Protein AF-A0A653D3U3-F1 (afdb_monomer_lite)

Structure (mmCIF, N/CA/C/O backbone):
data_AF-A0A653D3U3-F1
#
_entry.id   AF-A0A653D3U3-F1
#
loop_
_atom_site.group_PDB
_atom_site.id
_atom_site.type_symbol
_atom_site.label_atom_id
_atom_site.label_alt_id
_atom_site.label_comp_id
_atom_site.label_asym_id
_atom_site.label_entity_id
_atom_site.label_seq_id
_atom_site.pdbx_PDB_ins_code
_atom_site.Cartn_x
_atom_site.Cartn_y
_atom_site.Cartn_z
_atom_site.occupancy
_atom_site.B_iso_or_equiv
_atom_site.auth_seq_id
_atom_site.auth_comp_id
_atom_site.auth_asym_id
_atom_site.auth_atom_id
_atom_site.pdbx_PDB_model_num
ATOM 1 N N . MET A 1 1 ? 5.440 -14.322 -12.424 1.00 59.38 1 MET A N 1
ATOM 2 C CA . MET A 1 1 ? 5.531 -14.043 -10.968 1.00 59.38 1 MET A CA 1
ATOM 3 C C . MET A 1 1 ? 4.769 -12.786 -10.542 1.00 59.38 1 MET A C 1
ATOM 5 O O . MET A 1 1 ? 4.669 -12.543 -9.349 1.00 59.38 1 MET A O 1
ATOM 9 N N . THR A 1 2 ? 4.202 -12.005 -11.466 1.00 64.25 2 THR A N 1
ATOM 10 C CA . THR A 1 2 ? 3.672 -10.668 -11.161 1.00 64.25 2 THR A CA 1
ATOM 11 C C . THR A 1 2 ? 2.378 -10.657 -10.347 1.00 64.25 2 THR A C 1
ATOM 13 O O . THR A 1 2 ? 2.128 -9.654 -9.708 1.00 64.25 2 THR A O 1
ATOM 16 N N . LEU A 1 3 ? 1.607 -11.752 -10.289 1.00 85.62 3 LEU A N 1
ATOM 17 C CA . LEU A 1 3 ? 0.409 -11.878 -9.435 1.00 85.62 3 LEU A CA 1
ATOM 18 C C . LEU A 1 3 ? 0.731 -12.109 -7.950 1.00 85.62 3 LEU A C 1
ATOM 20 O O . LEU A 1 3 ? -0.134 -11.968 -7.094 1.00 85.62 3 LEU A O 1
ATOM 24 N N . ALA A 1 4 ? 1.976 -12.471 -7.628 1.00 88.88 4 ALA A N 1
ATOM 25 C CA . ALA A 1 4 ? 2.369 -12.779 -6.259 1.00 88.88 4 ALA A CA 1
ATOM 26 C C . ALA A 1 4 ? 2.072 -11.649 -5.248 1.00 88.88 4 ALA A C 1
ATOM 28 O O . ALA A 1 4 ? 1.593 -11.983 -4.171 1.00 88.88 4 ALA A O 1
ATOM 29 N N . PRO A 1 5 ? 2.281 -10.347 -5.546 1.00 91.62 5 PRO A N 1
ATOM 30 C CA . PR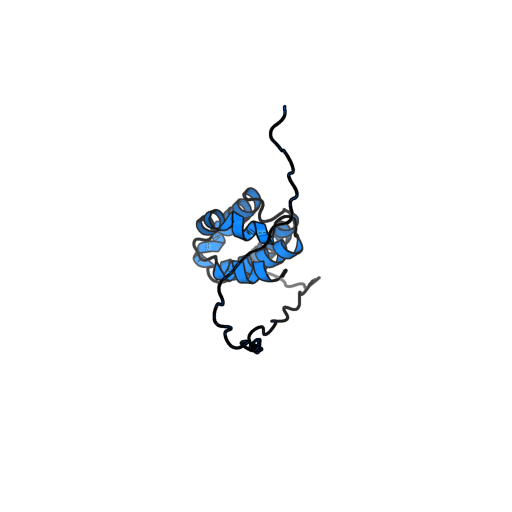O A 1 5 ? 1.962 -9.253 -4.627 1.00 91.62 5 PRO A CA 1
ATOM 31 C C . PRO A 1 5 ? 0.480 -9.138 -4.265 1.00 91.62 5 PRO A C 1
ATOM 33 O O . PRO A 1 5 ? 0.194 -8.738 -3.142 1.00 91.62 5 PRO A O 1
ATOM 36 N N . LEU A 1 6 ? -0.433 -9.491 -5.181 1.00 92.81 6 LEU A N 1
ATOM 37 C CA . LEU A 1 6 ? -1.883 -9.483 -4.942 1.00 92.81 6 LEU A CA 1
ATOM 38 C C . LEU A 1 6 ? -2.221 -10.459 -3.809 1.00 92.81 6 LEU A C 1
ATOM 40 O O . LEU A 1 6 ? -2.641 -10.056 -2.729 1.00 92.81 6 LEU A O 1
ATOM 44 N N . VAL A 1 7 ? -1.908 -11.739 -4.029 1.00 93.06 7 VAL A N 1
ATOM 45 C CA . VAL A 1 7 ? -2.147 -12.822 -3.061 1.00 93.06 7 VAL A CA 1
ATOM 46 C C . VAL A 1 7 ? -1.345 -12.598 -1.776 1.00 93.06 7 VAL A C 1
ATOM 48 O O . VAL A 1 7 ? -1.803 -12.886 -0.674 1.00 93.06 7 VAL A O 1
ATOM 51 N N . LEU A 1 8 ? -0.129 -12.056 -1.891 1.00 93.69 8 LEU A N 1
ATOM 52 C CA . LEU A 1 8 ? 0.698 -11.732 -0.735 1.00 93.69 8 LEU A CA 1
ATOM 53 C C . LEU A 1 8 ? 0.035 -10.672 0.157 1.00 93.69 8 LEU A C 1
ATOM 55 O O . LEU A 1 8 ? 0.151 -10.776 1.375 1.00 93.69 8 LEU A O 1
ATOM 59 N N . ALA A 1 9 ? -0.654 -9.681 -0.417 1.00 94.56 9 ALA A N 1
ATOM 60 C CA . ALA A 1 9 ? -1.387 -8.681 0.357 1.00 94.56 9 ALA A CA 1
ATOM 61 C C . ALA A 1 9 ? -2.521 -9.324 1.167 1.00 94.56 9 ALA A C 1
ATOM 63 O O . ALA A 1 9 ? -2.599 -9.091 2.372 1.00 94.56 9 ALA A O 1
ATOM 64 N N . GLU A 1 10 ? -3.331 -10.177 0.536 1.00 92.75 10 GLU A N 1
ATOM 65 C CA . GLU A 1 10 ? -4.434 -10.890 1.198 1.00 92.75 10 GLU A CA 1
ATOM 66 C C . GLU A 1 10 ? -3.951 -11.779 2.355 1.00 92.75 10 GLU A C 1
ATOM 68 O O . GLU A 1 10 ? -4.607 -11.878 3.388 1.00 92.75 10 GLU A O 1
ATOM 73 N N . LEU A 1 11 ? -2.788 -12.422 2.202 1.00 94.19 11 LEU A N 1
ATOM 74 C CA . LEU A 1 11 ? -2.242 -13.326 3.218 1.00 94.19 11 LEU A CA 1
ATOM 75 C C . LEU A 1 11 ? -1.501 -12.606 4.351 1.00 94.19 11 LEU A C 1
ATOM 77 O O . LEU A 1 11 ? -1.448 -13.115 5.473 1.00 94.19 11 LEU A O 1
ATOM 81 N N . LEU A 1 12 ? -0.855 -11.471 4.067 1.00 95.38 12 LEU A N 1
ATOM 82 C CA . LEU A 1 12 ? -0.035 -10.761 5.053 1.00 95.38 12 LEU A CA 1
ATOM 83 C C . LEU A 1 12 ? -0.815 -9.741 5.877 1.00 95.38 12 LEU A C 1
ATOM 85 O O . LEU A 1 12 ? -0.370 -9.425 6.988 1.00 95.38 12 LEU A O 1
ATOM 89 N N . PHE A 1 13 ? -1.892 -9.179 5.325 1.00 97.38 13 PHE A N 1
ATOM 90 C CA . PHE A 1 13 ? -2.542 -8.007 5.893 1.00 97.38 13 PHE A CA 1
ATOM 91 C C . PHE A 1 13 ? -3.931 -8.278 6.461 1.00 97.38 13 PHE A C 1
ATOM 93 O O . PHE A 1 13 ? -4.716 -9.047 5.925 1.00 97.38 13 PHE A O 1
ATOM 100 N N . ASP A 1 14 ? -4.234 -7.572 7.548 1.00 95.56 14 ASP A N 1
ATOM 101 C CA . ASP A 1 14 ? -5.556 -7.498 8.166 1.00 95.56 14 ASP A CA 1
ATOM 102 C C . ASP A 1 14 ? -5.847 -6.043 8.601 1.00 95.56 14 ASP A C 1
ATOM 104 O O . ASP A 1 14 ? -5.193 -5.087 8.169 1.00 95.56 14 ASP A O 1
ATOM 108 N N . GLN A 1 15 ? -6.797 -5.836 9.515 1.00 95.00 15 GLN A N 1
ATOM 109 C CA . GLN A 1 15 ? -7.072 -4.530 10.133 1.00 95.00 15 GLN A CA 1
ATOM 110 C C . GLN A 1 15 ? -5.850 -3.808 10.761 1.00 95.00 15 GLN A C 1
ATOM 112 O O . GLN A 1 15 ? -5.929 -2.610 11.047 1.00 95.00 15 GLN A O 1
ATOM 117 N N . ASN A 1 16 ? -4.734 -4.504 11.008 1.00 95.44 16 ASN A N 1
ATOM 118 C CA . ASN A 1 16 ? -3.486 -3.991 11.584 1.00 95.44 16 ASN A CA 1
ATOM 119 C C . ASN A 1 16 ? -2.383 -3.757 10.538 1.00 95.44 16 ASN A C 1
ATOM 121 O O . ASN A 1 16 ? -1.197 -3.670 10.879 1.00 95.44 16 ASN A O 1
ATOM 125 N N . ILE A 1 17 ? -2.766 -3.588 9.275 1.00 95.94 17 ILE A N 1
ATOM 126 C CA . ILE A 1 17 ? -1.884 -3.348 8.129 1.00 95.94 17 ILE A CA 1
ATOM 127 C C . ILE A 1 17 ? -0.762 -2.320 8.360 1.00 95.94 17 ILE A C 1
ATOM 129 O O . ILE A 1 17 ? 0.359 -2.529 7.907 1.00 95.94 17 ILE A O 1
ATOM 133 N N . LEU A 1 18 ? -0.988 -1.256 9.140 1.00 94.50 18 LEU A N 1
ATOM 134 C CA . LEU A 1 18 ? 0.042 -0.249 9.450 1.00 94.50 18 LEU A CA 1
ATOM 135 C C . LEU A 1 18 ? 1.250 -0.807 10.222 1.00 94.50 18 LEU A C 1
ATOM 137 O O . LEU A 1 18 ? 2.356 -0.279 10.100 1.00 94.50 18 LEU A O 1
ATOM 141 N N . ALA A 1 19 ? 1.060 -1.849 11.033 1.00 96.12 19 ALA A N 1
ATOM 142 C CA . ALA A 1 19 ? 2.155 -2.542 11.708 1.00 96.12 19 ALA A CA 1
ATOM 143 C C . ALA A 1 19 ? 2.764 -3.620 10.800 1.00 96.12 19 ALA A C 1
ATOM 145 O O . ALA A 1 19 ? 3.987 -3.766 10.730 1.00 96.12 19 ALA A O 1
ATOM 146 N N . GLN A 1 20 ? 1.918 -4.346 10.068 1.00 97.31 20 GLN A N 1
ATOM 147 C CA . GLN A 1 20 ? 2.337 -5.428 9.175 1.00 97.31 20 GLN A CA 1
ATOM 148 C C . GLN A 1 20 ? 3.177 -4.924 7.999 1.00 97.31 20 GLN A C 1
ATOM 150 O O . GLN A 1 20 ? 4.189 -5.544 7.686 1.00 97.31 20 GLN A O 1
ATOM 155 N N . VAL A 1 21 ? 2.840 -3.778 7.397 1.00 96.88 21 VAL A N 1
ATOM 156 C CA . VAL A 1 21 ? 3.625 -3.193 6.295 1.00 96.88 21 VAL A CA 1
ATOM 157 C C . VAL A 1 21 ? 5.057 -2.897 6.735 1.00 96.88 21 VAL A C 1
ATOM 159 O O . VAL A 1 21 ? 6.006 -3.206 6.020 1.00 96.88 21 VAL A O 1
ATOM 162 N N . LYS A 1 22 ? 5.238 -2.409 7.968 1.00 96.25 22 LYS A N 1
ATOM 163 C CA . LYS A 1 22 ? 6.566 -2.150 8.533 1.00 96.25 22 LYS A CA 1
ATOM 164 C C . LYS A 1 22 ? 7.322 -3.447 8.803 1.00 96.25 22 LYS A C 1
ATOM 166 O O . LYS A 1 22 ? 8.508 -3.537 8.500 1.00 96.25 22 LYS A O 1
ATOM 171 N N . LYS A 1 23 ? 6.627 -4.458 9.332 1.00 97.38 23 LYS A N 1
ATOM 172 C CA . LYS A 1 23 ? 7.190 -5.783 9.623 1.00 97.38 23 LYS A CA 1
ATOM 173 C C . LYS A 1 23 ? 7.644 -6.514 8.355 1.00 97.38 23 LYS A C 1
ATOM 175 O O . LYS A 1 23 ? 8.703 -7.133 8.358 1.00 97.38 23 LYS A O 1
ATOM 180 N N . TYR A 1 24 ? 6.855 -6.444 7.285 1.00 97.06 24 TYR A N 1
ATOM 181 C CA . TYR A 1 24 ? 7.073 -7.206 6.054 1.00 97.06 24 TYR A CA 1
ATOM 182 C C . TYR A 1 24 ? 7.651 -6.375 4.903 1.00 97.06 24 TYR A C 1
ATOM 184 O O . TYR A 1 24 ? 7.788 -6.901 3.799 1.00 97.06 24 TYR A O 1
ATOM 192 N N . ARG A 1 25 ? 8.058 -5.118 5.144 1.00 96.44 25 ARG A N 1
ATOM 193 C CA . ARG A 1 25 ? 8.576 -4.193 4.118 1.00 96.44 25 ARG A CA 1
ATOM 194 C C . ARG A 1 25 ? 9.573 -4.855 3.170 1.00 96.44 25 ARG A C 1
ATOM 196 O O . ARG A 1 25 ? 9.4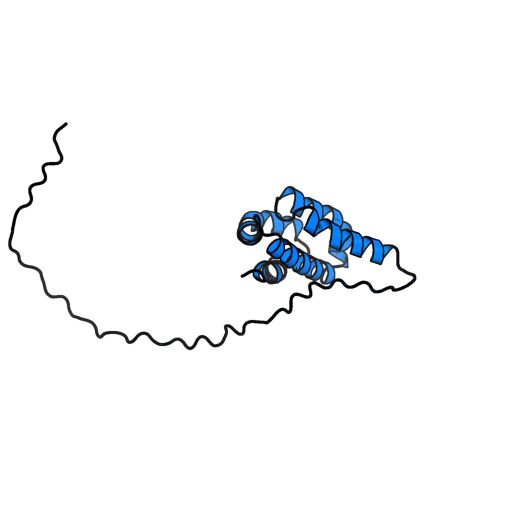15 -4.780 1.957 1.00 96.44 25 ARG A O 1
ATOM 203 N N . LEU A 1 26 ? 10.595 -5.515 3.718 1.00 96.38 26 LEU A N 1
ATOM 204 C CA . LEU A 1 26 ? 11.664 -6.103 2.908 1.00 96.38 26 LEU A CA 1
ATOM 205 C C . LEU A 1 26 ? 11.165 -7.253 2.020 1.00 96.38 26 LEU A C 1
ATOM 207 O O . LEU A 1 26 ? 11.652 -7.410 0.905 1.00 96.38 26 LEU A O 1
ATOM 211 N N . LEU A 1 27 ? 10.195 -8.039 2.496 1.00 96.44 27 LEU A N 1
ATOM 212 C CA . LEU A 1 27 ? 9.575 -9.100 1.704 1.00 96.44 27 LEU A CA 1
ATOM 213 C C . LEU A 1 27 ? 8.780 -8.505 0.542 1.00 96.44 27 LEU A C 1
ATOM 215 O O . LEU A 1 27 ? 8.933 -8.959 -0.585 1.00 96.44 27 LEU A O 1
ATOM 219 N N . ILE A 1 28 ? 7.984 -7.470 0.807 1.00 96.38 28 ILE A N 1
ATOM 220 C CA . ILE A 1 28 ? 7.150 -6.813 -0.204 1.00 96.38 28 ILE A CA 1
ATOM 221 C C . ILE A 1 28 ? 8.028 -6.178 -1.290 1.00 96.38 28 ILE A C 1
ATOM 223 O O . ILE A 1 28 ? 7.799 -6.401 -2.478 1.00 96.38 28 ILE A O 1
ATOM 227 N N . LEU A 1 29 ? 9.097 -5.479 -0.893 1.00 96.12 29 LEU A N 1
ATOM 228 C CA . LEU A 1 29 ? 10.035 -4.852 -1.828 1.00 96.12 29 LEU A CA 1
ATOM 229 C C . LEU A 1 29 ? 10.705 -5.850 -2.776 1.00 96.12 29 LEU A C 1
ATOM 231 O O . LEU A 1 29 ? 11.015 -5.481 -3.903 1.00 96.12 29 LEU A O 1
ATOM 235 N N . ARG A 1 30 ? 10.892 -7.119 -2.386 1.00 95.44 30 ARG A N 1
ATOM 236 C CA . ARG A 1 30 ? 11.426 -8.138 -3.312 1.00 95.44 30 ARG A CA 1
ATOM 237 C C . ARG A 1 30 ? 10.530 -8.377 -4.523 1.00 95.44 30 ARG A C 1
ATOM 239 O O . ARG A 1 30 ? 11.023 -8.885 -5.524 1.00 95.44 30 ARG A O 1
ATOM 246 N N . PHE A 1 31 ? 9.250 -8.035 -4.427 1.00 94.38 31 PHE A N 1
ATOM 247 C CA . PHE A 1 31 ? 8.319 -8.144 -5.539 1.00 94.38 31 PHE A CA 1
ATOM 248 C C . PHE A 1 31 ? 8.046 -6.807 -6.222 1.00 94.38 31 PHE A C 1
ATOM 250 O O . PHE A 1 31 ? 7.811 -6.797 -7.423 1.00 94.38 31 PHE A O 1
ATOM 257 N N . THR A 1 32 ? 8.043 -5.694 -5.483 1.00 95.44 32 THR A N 1
ATOM 258 C CA . THR A 1 32 ? 7.575 -4.402 -6.013 1.00 95.44 32 THR A CA 1
ATOM 259 C C . THR A 1 32 ? 8.680 -3.433 -6.415 1.00 95.44 32 THR A C 1
ATOM 261 O O . THR A 1 32 ? 8.401 -2.447 -7.107 1.00 95.44 32 THR A O 1
ATOM 264 N N . LEU A 1 33 ? 9.926 -3.669 -5.993 1.00 94.25 33 LEU A N 1
ATOM 265 C CA . LEU A 1 33 ? 11.034 -2.764 -6.282 1.00 94.25 33 LEU A CA 1
ATOM 266 C C . LEU A 1 33 ? 11.262 -2.676 -7.796 1.00 94.25 33 LEU A C 1
ATOM 268 O O . LEU A 1 33 ? 11.558 -3.673 -8.447 1.00 94.25 33 LEU A O 1
ATOM 272 N N . ASN A 1 34 ? 11.146 -1.462 -8.337 1.00 90.31 34 ASN A N 1
ATOM 273 C CA . ASN A 1 34 ? 11.265 -1.154 -9.767 1.00 90.31 34 ASN A CA 1
ATOM 274 C C . ASN A 1 34 ? 10.264 -1.880 -10.692 1.00 90.31 34 ASN A C 1
ATOM 276 O O . ASN A 1 34 ? 10.429 -1.834 -11.909 1.00 90.31 34 ASN A O 1
ATOM 280 N N . ASP A 1 35 ? 9.201 -2.488 -10.154 1.00 94.00 35 ASP A N 1
ATOM 281 C CA . ASP A 1 35 ? 8.168 -3.171 -10.940 1.00 94.00 35 ASP A CA 1
ATOM 282 C C . ASP A 1 35 ? 6.799 -2.503 -10.742 1.00 94.00 35 ASP A C 1
ATOM 284 O O . ASP A 1 35 ? 6.052 -2.779 -9.801 1.00 94.00 35 ASP A O 1
ATOM 288 N N . LYS A 1 36 ? 6.448 -1.616 -11.681 1.00 91.94 36 LYS A N 1
ATOM 289 C CA . LYS A 1 36 ? 5.159 -0.905 -11.682 1.00 91.94 36 LYS A CA 1
ATOM 290 C C . LYS A 1 36 ? 3.969 -1.858 -11.809 1.00 91.94 36 LYS A C 1
ATOM 292 O O . LYS A 1 36 ? 2.897 -1.557 -11.296 1.00 91.94 36 LYS A O 1
ATOM 297 N N . LYS A 1 37 ? 4.131 -2.993 -12.494 1.00 92.06 37 LYS A N 1
ATOM 298 C CA . LYS A 1 37 ? 3.052 -3.965 -12.681 1.00 92.06 37 LYS A CA 1
ATOM 299 C C . LYS A 1 37 ? 2.791 -4.703 -11.366 1.00 92.06 37 LYS A C 1
ATOM 301 O O . LYS A 1 37 ? 1.648 -4.775 -10.929 1.00 92.06 37 LYS A O 1
ATOM 306 N N . ALA A 1 38 ? 3.846 -5.143 -10.683 1.00 93.88 38 ALA A N 1
ATOM 307 C CA . ALA A 1 38 ? 3.762 -5.719 -9.341 1.00 93.88 38 ALA A CA 1
ATOM 308 C C . ALA A 1 38 ? 3.154 -4.751 -8.311 1.00 93.88 38 ALA A C 1
ATOM 310 O O . ALA A 1 38 ? 2.348 -5.168 -7.482 1.00 93.88 38 ALA A O 1
ATOM 311 N N . GLN A 1 39 ? 3.495 -3.459 -8.382 1.00 94.75 39 GLN A N 1
ATOM 312 C CA . GLN A 1 39 ? 2.894 -2.430 -7.524 1.00 94.75 39 GLN A CA 1
ATOM 313 C C . GLN A 1 39 ? 1.382 -2.283 -7.751 1.00 94.75 39 GLN A C 1
ATOM 315 O O . GLN A 1 39 ? 0.641 -2.147 -6.779 1.00 94.75 39 GLN A O 1
ATOM 320 N N . ARG A 1 40 ? 0.903 -2.372 -9.001 1.00 92.06 40 ARG A N 1
ATOM 321 C CA . ARG A 1 40 ? -0.541 -2.366 -9.302 1.00 92.06 40 ARG A CA 1
ATOM 322 C C . ARG A 1 40 ? -1.259 -3.593 -8.748 1.00 92.06 40 ARG A C 1
ATOM 324 O O . ARG A 1 40 ? -2.306 -3.442 -8.130 1.00 92.06 40 ARG A O 1
ATOM 331 N N . TYR A 1 41 ? -0.674 -4.784 -8.876 1.00 94.12 41 TYR A N 1
ATOM 332 C CA . TYR A 1 41 ? -1.243 -5.987 -8.257 1.00 94.12 41 TYR A CA 1
ATOM 333 C C . TYR A 1 41 ? -1.289 -5.892 -6.733 1.00 94.12 41 TYR A C 1
ATOM 335 O O . TYR A 1 41 ? -2.282 -6.279 -6.126 1.00 94.12 41 TYR A O 1
ATOM 343 N N . LEU A 1 42 ? -0.244 -5.343 -6.104 1.00 95.19 42 LEU A N 1
ATOM 344 C CA . LEU A 1 42 ? -0.267 -5.094 -4.666 1.00 95.19 42 LEU A CA 1
ATOM 345 C C . LEU A 1 42 ? -1.402 -4.133 -4.293 1.00 95.19 42 LEU A C 1
ATOM 347 O O . LEU A 1 42 ? -2.084 -4.366 -3.303 1.00 95.19 42 LEU A O 1
ATOM 351 N N . MET A 1 43 ? -1.622 -3.081 -5.087 1.00 94.12 43 MET A N 1
ATOM 352 C CA . MET A 1 43 ? -2.702 -2.120 -4.858 1.00 94.12 43 MET A CA 1
ATOM 353 C C . MET A 1 43 ? -4.089 -2.773 -4.932 1.00 94.12 43 MET A C 1
ATOM 355 O O . MET A 1 43 ? -4.908 -2.520 -4.052 1.00 94.12 43 MET A O 1
ATOM 359 N N . GLY A 1 44 ? -4.328 -3.667 -5.898 1.00 92.44 44 GLY A N 1
ATOM 360 C CA . GLY A 1 44 ? -5.568 -4.454 -5.950 1.00 92.44 44 GLY A CA 1
ATOM 361 C C . GLY A 1 44 ? -5.772 -5.307 -4.691 1.00 92.44 44 GLY A C 1
ATOM 362 O O . GLY A 1 44 ? -6.854 -5.320 -4.110 1.00 92.44 44 GLY A O 1
ATOM 363 N N . GLY A 1 45 ? -4.700 -5.927 -4.188 1.00 93.88 45 GLY A N 1
ATOM 364 C CA . GLY A 1 45 ? -4.751 -6.722 -2.956 1.00 93.88 45 GLY A CA 1
ATOM 365 C C . GLY A 1 45 ? -5.032 -5.860 -1.723 1.00 93.88 45 GLY A C 1
ATOM 366 O O . GLY A 1 45 ? -5.769 -6.254 -0.822 1.00 93.88 45 GLY A O 1
ATOM 367 N N . LEU A 1 46 ? -4.489 -4.640 -1.688 1.00 95.00 46 LEU A N 1
ATOM 368 C CA . LEU A 1 46 ? -4.791 -3.668 -0.638 1.00 95.00 46 LEU A CA 1
ATOM 369 C C . LEU A 1 46 ? -6.254 -3.232 -0.663 1.00 95.00 46 LEU A C 1
ATOM 371 O O . LEU A 1 46 ? -6.863 -3.132 0.400 1.00 95.00 46 LEU A O 1
ATOM 375 N N . GLU A 1 47 ? -6.816 -2.990 -1.845 1.00 93.00 47 GLU A N 1
ATOM 376 C CA . GLU A 1 47 ? -8.228 -2.645 -2.003 1.00 93.00 47 GLU A CA 1
ATOM 377 C C . GLU A 1 47 ? -9.133 -3.756 -1.455 1.00 93.00 47 GLU A C 1
ATOM 379 O O . GLU A 1 47 ? -10.031 -3.471 -0.663 1.00 93.00 47 GLU A O 1
ATOM 384 N N . GLN A 1 48 ? -8.832 -5.021 -1.763 1.00 92.50 48 GLN A N 1
ATOM 385 C CA . GLN A 1 48 ? -9.556 -6.177 -1.221 1.00 92.50 48 GLN A CA 1
ATOM 386 C C . GLN A 1 48 ? -9.474 -6.243 0.313 1.00 92.50 48 GLN A C 1
ATOM 388 O O . GLN A 1 48 ? -10.495 -6.389 0.986 1.00 92.50 48 GLN A O 1
ATOM 393 N N . VAL A 1 49 ? -8.282 -6.067 0.893 1.00 94.94 49 VAL A N 1
ATOM 394 C CA . VAL A 1 49 ? -8.096 -6.055 2.358 1.00 94.94 49 VAL A CA 1
ATOM 395 C C . VAL A 1 49 ? -8.857 -4.893 3.012 1.00 94.94 49 VAL A C 1
ATOM 397 O O . VAL A 1 49 ? -9.470 -5.067 4.070 1.00 94.94 49 VAL A O 1
ATOM 400 N N . ILE A 1 50 ? -8.860 -3.711 2.389 1.00 93.69 50 ILE A N 1
ATOM 401 C CA . ILE A 1 50 ? -9.612 -2.542 2.866 1.00 93.69 50 ILE A CA 1
ATOM 402 C C . ILE A 1 50 ? -11.116 -2.807 2.800 1.00 93.69 50 ILE A C 1
ATOM 404 O O . ILE A 1 50 ? -11.810 -2.528 3.776 1.00 93.69 50 ILE A O 1
ATOM 408 N N . ALA A 1 51 ? -11.614 -3.380 1.703 1.00 91.44 51 ALA A N 1
ATOM 409 C CA . ALA A 1 51 ? -13.023 -3.716 1.535 1.00 91.44 51 ALA A CA 1
ATOM 410 C C . ALA A 1 51 ? -13.496 -4.738 2.583 1.00 91.44 51 ALA A C 1
ATOM 412 O O . ALA A 1 51 ? -14.551 -4.550 3.190 1.00 91.44 51 ALA A O 1
ATOM 413 N N . MET A 1 52 ? -12.687 -5.764 2.877 1.00 92.69 52 MET A N 1
ATOM 414 C CA . MET A 1 52 ? -12.987 -6.760 3.917 1.00 92.69 52 MET A CA 1
ATOM 415 C C . MET A 1 52 ? -13.020 -6.172 5.337 1.00 92.69 52 MET A C 1
ATOM 417 O O . MET A 1 52 ? -13.732 -6.674 6.207 1.00 92.69 52 MET A O 1
ATOM 421 N N . HIS A 1 53 ? -12.262 -5.104 5.591 1.00 94.12 53 HIS A N 1
ATOM 422 C CA . HIS A 1 53 ? -12.169 -4.453 6.900 1.00 94.12 53 HIS A CA 1
ATOM 423 C C . HIS A 1 53 ? -12.605 -2.982 6.859 1.00 94.12 53 HIS A C 1
ATOM 425 O O . HIS A 1 53 ? -12.032 -2.138 7.563 1.00 94.12 53 HIS A O 1
ATOM 431 N N . ARG A 1 54 ? -13.641 -2.683 6.061 1.00 91.94 54 ARG A N 1
ATOM 432 C CA . ARG A 1 54 ? -14.097 -1.321 5.741 1.00 91.94 54 ARG A CA 1
ATOM 433 C C . ARG A 1 54 ? -14.273 -0.449 6.984 1.00 91.94 54 ARG A C 1
ATOM 435 O O . ARG A 1 54 ? -13.683 0.628 7.063 1.00 91.94 54 ARG A O 1
ATOM 442 N N . ASP A 1 55 ? -14.979 -0.953 7.995 1.00 92.62 55 ASP A N 1
ATOM 443 C CA . ASP A 1 55 ? -15.308 -0.216 9.227 1.00 92.62 55 ASP A CA 1
ATOM 444 C C . ASP A 1 55 ? -14.075 0.278 9.997 1.00 92.62 55 ASP A C 1
ATOM 446 O O . ASP A 1 55 ? -14.119 1.290 10.697 1.00 92.62 55 ASP A O 1
ATOM 450 N N . LYS A 1 56 ? -12.954 -0.445 9.890 1.00 93.44 56 LYS A N 1
ATOM 451 C CA . LYS A 1 56 ? -11.727 -0.172 10.653 1.00 93.44 56 LYS A CA 1
ATOM 452 C C . LYS A 1 56 ? -10.651 0.525 9.832 1.00 93.44 56 LYS A C 1
ATOM 454 O O . LYS A 1 56 ? -9.797 1.200 10.419 1.00 93.44 56 LYS A O 1
ATOM 459 N N . LEU A 1 57 ? -10.644 0.309 8.516 1.00 93.25 57 LEU A N 1
ATOM 460 C CA . LEU A 1 57 ? -9.578 0.766 7.633 1.00 93.25 57 LEU A CA 1
ATOM 461 C C . LEU A 1 57 ? -9.936 2.021 6.843 1.00 93.25 57 LEU A C 1
ATOM 463 O O . LEU A 1 57 ? -9.026 2.813 6.619 1.00 93.25 57 LEU A O 1
ATOM 467 N N . MET A 1 58 ? -11.207 2.274 6.501 1.00 89.94 58 MET A N 1
ATOM 468 C CA . MET A 1 58 ? -11.580 3.402 5.626 1.00 89.94 58 MET A CA 1
ATOM 469 C C . MET A 1 58 ? -11.076 4.757 6.127 1.00 89.94 58 MET A C 1
ATOM 471 O O . MET A 1 58 ? -10.435 5.496 5.384 1.00 89.94 58 MET A O 1
ATOM 475 N N . SER A 1 59 ? -11.259 5.054 7.415 1.00 91.81 59 SER A N 1
ATOM 476 C CA . SER A 1 59 ? -10.777 6.306 8.021 1.00 91.81 59 SER A CA 1
ATOM 477 C C . SER A 1 59 ? -9.248 6.429 8.061 1.00 91.81 59 SER A C 1
ATOM 479 O O . SER A 1 59 ? -8.717 7.513 8.290 1.00 91.81 59 SER A O 1
ATOM 481 N N . LYS A 1 60 ? -8.524 5.325 7.839 1.00 92.62 60 LYS A N 1
ATOM 482 C CA . LYS A 1 60 ? -7.059 5.250 7.858 1.00 92.62 60 LYS A CA 1
ATOM 483 C C . LYS A 1 60 ? -6.448 5.134 6.466 1.00 92.62 60 LYS A C 1
ATOM 485 O O . LYS A 1 60 ? -5.228 5.245 6.373 1.00 92.62 60 LYS A O 1
ATOM 490 N N . VAL A 1 61 ? -7.243 4.939 5.411 1.00 92.62 61 VAL A N 1
ATOM 491 C CA . VAL A 1 61 ? -6.751 4.748 4.036 1.00 92.62 61 VAL A CA 1
ATOM 492 C C . VAL A 1 61 ? -5.759 5.839 3.620 1.00 92.62 61 VAL A C 1
ATOM 494 O O . VAL A 1 61 ? -4.659 5.473 3.210 1.00 92.62 61 VAL A O 1
ATOM 497 N N . PRO A 1 62 ? -6.020 7.150 3.818 1.00 91.69 62 PRO A N 1
ATOM 498 C CA . PRO A 1 62 ? -5.047 8.179 3.443 1.00 91.69 62 PRO A CA 1
ATOM 499 C C . PRO A 1 62 ? -3.695 8.016 4.154 1.00 91.69 62 PRO A C 1
ATOM 501 O O . PRO A 1 62 ? -2.634 8.122 3.540 1.00 91.69 62 PRO A O 1
ATOM 504 N N . GLY A 1 63 ? -3.721 7.696 5.452 1.00 92.94 63 GLY A N 1
ATOM 505 C CA . GLY A 1 63 ? -2.510 7.448 6.237 1.00 92.94 63 GLY A CA 1
ATOM 506 C C . GLY A 1 63 ? -1.794 6.157 5.835 1.00 92.94 63 GLY A C 1
ATOM 507 O O . GLY A 1 63 ? -0.568 6.102 5.839 1.00 92.94 63 GLY A O 1
ATOM 508 N N . LEU A 1 64 ? -2.547 5.129 5.449 1.00 94.25 64 LEU A N 1
ATOM 509 C CA . LEU A 1 64 ? -2.028 3.861 4.955 1.00 94.25 64 LEU A CA 1
ATOM 510 C C . LEU A 1 64 ? -1.292 4.053 3.633 1.00 94.25 64 LEU A C 1
ATOM 512 O O . LEU A 1 64 ? -0.119 3.701 3.553 1.00 94.25 64 LEU A O 1
ATOM 516 N N . LEU A 1 65 ? -1.932 4.677 2.640 1.00 94.06 65 LEU A N 1
ATOM 517 C CA . LEU A 1 65 ? -1.304 4.972 1.351 1.00 94.06 65 LEU A CA 1
ATOM 518 C C . LEU A 1 65 ? -0.024 5.791 1.530 1.00 94.06 65 LEU A C 1
ATOM 520 O O . LEU A 1 65 ? 1.000 5.477 0.924 1.00 94.06 65 LEU A O 1
ATOM 524 N N . LYS A 1 66 ? -0.050 6.779 2.434 1.00 93.94 66 LYS A N 1
ATOM 525 C CA . LYS A 1 66 ? 1.144 7.545 2.791 1.00 93.94 66 LYS A CA 1
ATOM 526 C C . LYS A 1 66 ? 2.264 6.659 3.341 1.00 93.94 66 LYS A C 1
ATOM 528 O O . LYS A 1 66 ? 3.407 6.817 2.932 1.00 93.94 66 LYS A O 1
ATOM 533 N N . VAL A 1 67 ? 1.966 5.718 4.236 1.00 96.44 67 VAL A N 1
ATOM 534 C CA . VAL A 1 67 ? 2.985 4.798 4.771 1.00 96.44 67 VAL A CA 1
ATOM 535 C C . VAL A 1 67 ? 3.563 3.904 3.672 1.00 96.44 67 VAL A C 1
ATOM 537 O O . VAL A 1 67 ? 4.769 3.682 3.658 1.00 96.44 67 VAL A O 1
ATOM 540 N N . PHE A 1 68 ? 2.745 3.410 2.741 1.00 96.44 68 PHE A N 1
ATOM 541 C CA . PHE A 1 68 ? 3.241 2.610 1.615 1.00 96.44 68 PHE A CA 1
ATOM 542 C C . PHE A 1 68 ? 4.146 3.420 0.674 1.00 96.44 68 PHE A C 1
ATOM 544 O O . PHE A 1 68 ? 5.151 2.886 0.201 1.00 96.44 68 PHE A O 1
ATOM 551 N N . TYR A 1 69 ? 3.825 4.697 0.455 1.00 95.75 69 TYR A N 1
ATOM 552 C CA . TYR A 1 69 ? 4.670 5.635 -0.282 1.00 95.75 69 TYR A CA 1
ATOM 553 C C . TYR A 1 69 ? 5.999 5.900 0.438 1.00 95.75 69 TYR A C 1
ATOM 555 O O . TYR A 1 69 ? 7.063 5.662 -0.123 1.00 95.75 69 TYR A O 1
ATOM 563 N N . ASP A 1 70 ? 5.943 6.305 1.713 1.00 96.25 70 ASP A N 1
ATOM 564 C CA . ASP A 1 70 ? 7.123 6.632 2.528 1.00 96.25 70 ASP A CA 1
ATOM 565 C C . ASP A 1 70 ? 8.067 5.424 2.714 1.00 96.25 70 ASP A C 1
ATOM 567 O O . ASP A 1 70 ? 9.237 5.586 3.052 1.00 96.25 70 ASP A O 1
ATOM 571 N N . MET A 1 71 ? 7.561 4.197 2.535 1.00 95.56 71 MET A N 1
ATOM 572 C CA . MET A 1 71 ? 8.343 2.960 2.602 1.00 95.56 71 MET A CA 1
ATOM 573 C C . MET A 1 71 ? 8.908 2.497 1.251 1.00 95.56 71 MET A C 1
ATOM 575 O O . MET A 1 71 ? 9.491 1.409 1.213 1.00 95.56 71 MET A O 1
ATOM 579 N N . ASP A 1 72 ? 8.762 3.287 0.185 1.00 95.44 72 ASP A N 1
ATOM 580 C CA . ASP A 1 72 ? 9.173 2.982 -1.196 1.00 95.44 72 ASP A CA 1
ATOM 581 C C . ASP A 1 72 ? 8.469 1.755 -1.804 1.00 95.44 72 ASP A C 1
ATOM 583 O O . ASP A 1 72 ? 8.976 1.129 -2.736 1.00 95.44 72 ASP A O 1
ATOM 587 N N . ILE A 1 73 ? 7.310 1.359 -1.261 1.00 96.19 73 ILE A N 1
ATOM 588 C CA . ILE A 1 73 ? 6.585 0.167 -1.722 1.00 96.19 73 ILE A CA 1
ATOM 589 C C . ILE A 1 73 ? 5.706 0.499 -2.929 1.00 96.19 73 ILE A C 1
ATOM 591 O O . ILE A 1 73 ? 5.666 -0.287 -3.876 1.00 96.19 73 ILE A O 1
ATOM 595 N N . LEU A 1 74 ? 5.002 1.635 -2.884 1.00 95.56 74 LEU A N 1
ATOM 596 C CA . LEU A 1 74 ? 4.118 2.113 -3.948 1.00 95.56 74 LEU A CA 1
ATOM 597 C C . LEU A 1 74 ? 4.575 3.486 -4.435 1.00 95.56 74 LEU A C 1
ATOM 599 O O . LEU A 1 74 ? 4.724 4.411 -3.642 1.00 95.56 74 LEU A O 1
ATOM 603 N N . GLY A 1 75 ? 4.754 3.625 -5.747 1.00 92.25 75 GLY A N 1
ATOM 604 C CA . GLY A 1 75 ? 5.004 4.920 -6.371 1.00 92.25 75 GLY A CA 1
ATOM 605 C C . GLY A 1 75 ? 3.721 5.708 -6.649 1.00 92.25 75 GLY A C 1
ATOM 606 O O . GLY A 1 75 ? 2.628 5.144 -6.740 1.00 92.25 75 GLY A O 1
ATOM 607 N N . GLU A 1 76 ? 3.884 7.009 -6.896 1.00 89.31 76 GLU A N 1
ATOM 608 C CA . GLU A 1 76 ? 2.820 7.944 -7.300 1.00 89.31 76 GLU A CA 1
ATOM 609 C C . GLU A 1 76 ? 1.828 7.391 -8.344 1.00 89.31 76 GLU A C 1
ATOM 611 O O . GLU A 1 76 ? 0.621 7.471 -8.097 1.00 89.31 76 GLU A O 1
ATOM 616 N N . PRO A 1 77 ? 2.260 6.771 -9.469 1.00 86.56 77 PRO A N 1
ATOM 617 C CA . PRO A 1 77 ? 1.317 6.309 -10.489 1.00 86.56 77 PRO A CA 1
ATOM 618 C C . PRO A 1 77 ? 0.378 5.194 -10.009 1.00 86.56 77 PRO A C 1
ATOM 620 O O . PRO A 1 77 ? -0.691 5.027 -10.588 1.00 86.56 77 PRO A O 1
ATOM 623 N N . CYS A 1 78 ? 0.749 4.432 -8.974 1.00 87.69 78 CYS A N 1
ATOM 624 C CA . CYS A 1 78 ? -0.107 3.377 -8.421 1.00 87.69 78 CYS A CA 1
ATOM 625 C C . CYS A 1 78 ? -1.089 3.912 -7.372 1.00 87.69 78 CYS A C 1
ATOM 627 O O . CYS A 1 78 ? -2.108 3.281 -7.121 1.00 87.69 78 CYS A O 1
ATOM 629 N N . LEU A 1 79 ? -0.793 5.065 -6.767 1.00 88.19 79 LEU A N 1
ATOM 630 C CA . LEU A 1 79 ? -1.617 5.675 -5.722 1.00 88.19 79 LEU A CA 1
ATOM 631 C C . LEU A 1 79 ? -2.700 6.595 -6.292 1.00 88.19 79 LEU A C 1
ATOM 633 O O . LEU A 1 79 ? -3.777 6.700 -5.713 1.00 88.19 79 LEU A O 1
ATOM 637 N N . ALA A 1 80 ? -2.434 7.250 -7.426 1.00 84.81 80 ALA A N 1
ATOM 638 C CA . ALA A 1 80 ? -3.348 8.231 -8.005 1.00 84.81 80 ALA A CA 1
ATOM 639 C C . ALA A 1 80 ? -4.689 7.619 -8.447 1.00 84.81 80 ALA A C 1
ATOM 641 O O . ALA A 1 80 ? -5.742 8.150 -8.108 1.00 84.81 80 ALA A O 1
ATOM 642 N N . ALA A 1 81 ? -4.659 6.492 -9.166 1.00 82.69 81 ALA A N 1
ATOM 643 C CA . ALA A 1 81 ? -5.863 5.842 -9.690 1.00 82.69 81 ALA A CA 1
ATOM 644 C C . ALA A 1 81 ? -6.875 5.429 -8.597 1.00 82.69 81 ALA A C 1
ATOM 646 O O . ALA A 1 81 ? -8.013 5.899 -8.654 1.00 82.69 81 ALA A O 1
ATOM 647 N N . PRO A 1 82 ? -6.499 4.640 -7.569 1.00 81.88 82 PRO A N 1
ATOM 648 C CA . PRO A 1 82 ? -7.438 4.262 -6.511 1.00 81.88 82 PRO A CA 1
ATOM 649 C C . PRO A 1 82 ? -7.891 5.465 -5.679 1.00 81.88 82 PRO A C 1
ATOM 651 O O . PRO A 1 82 ? -9.040 5.521 -5.254 1.00 81.88 82 PRO A O 1
ATOM 654 N N . PHE A 1 83 ? -7.028 6.468 -5.483 1.00 81.00 83 PHE A N 1
ATOM 655 C CA . PHE A 1 83 ? -7.414 7.683 -4.772 1.00 81.00 83 PHE A CA 1
ATOM 656 C C . PHE A 1 83 ? -8.503 8.457 -5.523 1.00 81.00 83 PHE A C 1
ATOM 658 O O . PHE A 1 83 ? -9.496 8.852 -4.922 1.00 81.00 83 PHE A O 1
ATOM 665 N N . ILE A 1 84 ? -8.362 8.619 -6.842 1.00 82.62 84 ILE A N 1
ATOM 666 C CA . ILE A 1 84 ? -9.383 9.256 -7.684 1.00 82.62 84 ILE A CA 1
ATOM 667 C C . ILE A 1 84 ? -10.673 8.429 -7.696 1.00 82.62 84 ILE A C 1
ATOM 669 O O . ILE A 1 84 ? -11.749 9.011 -7.587 1.00 82.62 84 ILE A O 1
ATOM 673 N N . LYS A 1 85 ? -10.581 7.095 -7.787 1.00 84.88 85 LYS A N 1
ATOM 674 C CA . LYS A 1 85 ? -11.740 6.193 -7.704 1.00 84.88 85 LYS A CA 1
ATOM 675 C C . LYS A 1 85 ? -12.521 6.417 -6.409 1.00 84.88 85 LYS A C 1
ATOM 677 O O . LYS A 1 85 ? -13.708 6.709 -6.466 1.00 84.88 85 LYS A O 1
ATOM 682 N N . TRP A 1 86 ? -11.851 6.392 -5.258 1.00 84.88 86 TRP A N 1
ATOM 683 C CA . TRP A 1 86 ? -12.508 6.626 -3.970 1.00 84.88 86 TRP A CA 1
ATOM 684 C C . TRP A 1 86 ? -13.058 8.041 -3.808 1.00 84.88 86 TRP A C 1
ATOM 686 O O . TRP A 1 86 ? -14.088 8.214 -3.164 1.00 84.88 86 TRP A O 1
ATOM 696 N N . LEU A 1 87 ? -12.408 9.056 -4.388 1.00 82.44 87 LEU A N 1
ATOM 697 C CA . LEU A 1 87 ? -12.967 10.409 -4.416 1.00 82.44 87 LEU A CA 1
ATOM 698 C C . LEU A 1 87 ? -14.264 10.457 -5.225 1.00 82.44 87 LEU A C 1
ATOM 700 O O . LEU A 1 87 ? -15.236 11.036 -4.756 1.00 82.44 87 LEU A O 1
ATOM 704 N N . LYS A 1 88 ? -14.298 9.819 -6.401 1.00 81.88 88 LYS A N 1
ATOM 705 C CA . LYS A 1 88 ? -15.516 9.717 -7.211 1.00 81.88 88 LYS A CA 1
ATOM 706 C C . LYS A 1 88 ? -16.604 8.946 -6.476 1.00 81.88 88 LYS A C 1
ATOM 708 O O . LYS A 1 88 ? -17.713 9.442 -6.402 1.00 81.88 88 LYS A O 1
ATOM 713 N N . GLU A 1 89 ? -16.299 7.792 -5.889 1.00 82.25 89 GLU A N 1
ATOM 714 C CA . GLU A 1 89 ? -17.269 7.018 -5.098 1.00 82.25 89 GLU A CA 1
ATOM 715 C C . GLU A 1 89 ? -17.819 7.803 -3.898 1.00 82.25 89 GLU A C 1
ATOM 717 O O . GLU A 1 89 ? -18.967 7.606 -3.516 1.00 82.25 89 GLU A O 1
ATOM 722 N N . ALA A 1 90 ? -17.019 8.691 -3.300 1.00 77.88 90 ALA A N 1
ATOM 723 C CA . ALA A 1 90 ? -17.463 9.549 -2.204 1.00 77.88 90 ALA A CA 1
ATOM 724 C C . ALA A 1 90 ? -18.314 10.749 -2.665 1.00 77.88 90 ALA A C 1
ATOM 726 O O . ALA A 1 90 ? -19.121 11.237 -1.879 1.00 77.88 90 ALA A O 1
ATOM 727 N N . ASP A 1 91 ? -18.118 11.234 -3.895 1.00 71.12 91 ASP A N 1
ATOM 728 C CA . ASP A 1 91 ? -18.838 12.384 -4.475 1.00 71.12 91 ASP A CA 1
ATOM 729 C C . ASP A 1 91 ? -20.083 11.949 -5.283 1.00 71.12 91 ASP A C 1
ATOM 731 O O . ASP A 1 91 ? -21.061 12.682 -5.397 1.00 71.12 91 ASP A O 1
ATOM 735 N N . THR A 1 92 ? -20.078 10.720 -5.809 1.00 54.69 92 THR A N 1
ATOM 736 C CA . THR A 1 92 ? -21.101 10.160 -6.708 1.00 54.69 92 THR A CA 1
ATOM 737 C C . THR A 1 92 ? -22.146 9.351 -5.934 1.00 54.69 92 THR A C 1
ATOM 739 O O . THR A 1 92 ? -22.381 8.178 -6.212 1.00 54.69 92 THR A O 1
ATOM 742 N N . GLU A 1 93 ? -22.863 10.002 -5.018 1.00 54.44 93 GLU A N 1
ATOM 743 C CA . GLU A 1 93 ? -24.227 9.548 -4.692 1.00 54.44 93 GLU A CA 1
ATOM 744 C C . GLU A 1 93 ? -25.225 9.873 -5.836 1.00 54.44 93 GLU A C 1
ATOM 746 O O . GLU A 1 93 ? -26.425 9.644 -5.702 1.00 54.44 93 GLU A O 1
ATOM 751 N N . GLU A 1 94 ? -24.747 10.367 -6.991 1.00 51.72 94 GLU A N 1
ATOM 752 C CA . GLU A 1 94 ? -25.565 10.688 -8.163 1.00 51.72 94 GLU A CA 1
ATOM 753 C C . GLU A 1 94 ? -24.787 10.487 -9.492 1.00 51.72 94 GLU A C 1
ATOM 755 O O . GLU A 1 94 ? -23.872 11.238 -9.812 1.00 51.72 94 GLU A O 1
ATOM 760 N N . SER A 1 95 ? -25.217 9.497 -10.289 1.00 46.19 95 SER A N 1
ATOM 761 C CA . SER A 1 95 ? -24.913 9.256 -11.720 1.00 46.19 95 SER A CA 1
ATOM 762 C C . SER A 1 95 ? -23.647 8.462 -12.109 1.00 46.19 95 SER A C 1
ATOM 764 O O . SER A 1 95 ? -22.534 8.978 -12.172 1.00 46.19 95 SER A O 1
ATOM 766 N N . GLU A 1 96 ? -23.878 7.214 -12.538 1.00 59.84 96 GLU A N 1
ATOM 767 C CA . GLU A 1 96 ? -22.938 6.346 -13.263 1.00 59.84 96 GLU A CA 1
ATOM 768 C C . GLU A 1 96 ? -22.546 6.938 -14.633 1.00 59.84 96 GLU A C 1
ATOM 770 O O . GLU A 1 96 ? -23.397 7.428 -15.378 1.00 59.84 96 GLU A O 1
ATOM 775 N N . SER A 1 97 ? -21.263 6.853 -14.999 1.00 47.62 97 SER A N 1
ATOM 776 C CA . SER A 1 97 ? -20.837 6.836 -16.405 1.00 47.62 97 SER A CA 1
ATOM 777 C C . SER A 1 97 ? -19.510 6.089 -16.555 1.00 47.62 97 SER A C 1
ATOM 779 O O . SER A 1 97 ? -18.522 6.386 -15.881 1.00 47.62 97 SER A O 1
ATOM 781 N N . GLU A 1 98 ? -19.561 5.073 -17.411 1.00 60.25 98 GLU A N 1
ATOM 782 C CA . GLU A 1 98 ? -18.509 4.123 -17.761 1.00 60.25 98 GLU A CA 1
ATOM 783 C C . GLU A 1 98 ? -17.435 4.796 -18.630 1.00 60.25 98 GLU A C 1
ATOM 785 O O . GLU A 1 98 ? -17.752 5.378 -19.665 1.00 60.25 98 GLU A O 1
ATOM 790 N N . ASP A 1 99 ? -1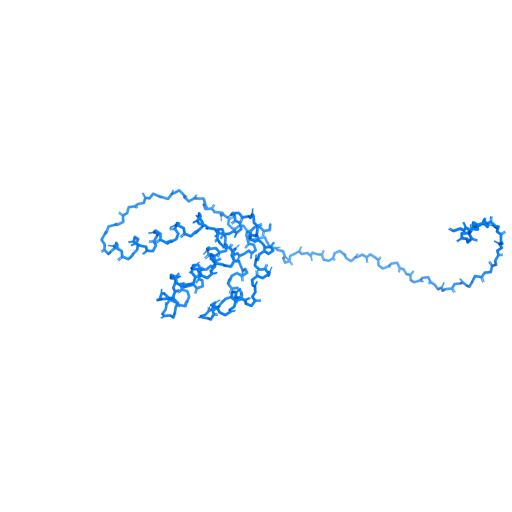6.167 4.678 -18.235 1.00 42.66 99 ASP A N 1
ATOM 791 C CA . ASP A 1 99 ? -15.038 4.666 -19.174 1.00 42.66 99 ASP A CA 1
ATOM 792 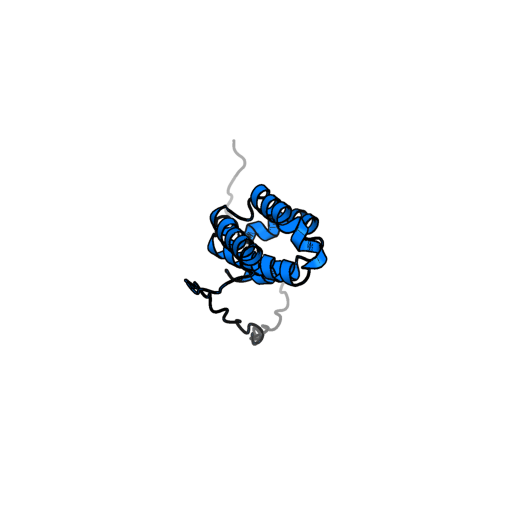C C . ASP A 1 99 ? -13.939 3.784 -18.555 1.00 42.66 99 ASP A C 1
ATOM 794 O O . ASP A 1 99 ? -13.038 4.228 -17.838 1.00 42.66 99 ASP A O 1
ATOM 798 N N . GLU A 1 100 ? -14.139 2.481 -18.742 1.00 55.59 100 GLU A N 1
ATOM 799 C CA . GLU A 1 100 ? -13.237 1.386 -18.394 1.00 55.59 100 GLU A CA 1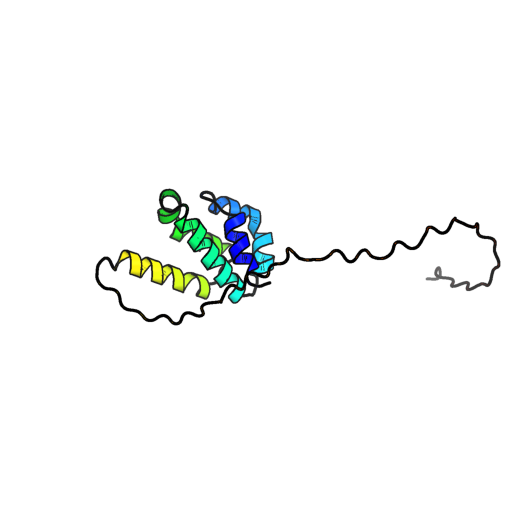
ATOM 800 C C . GLU A 1 100 ? -12.162 1.278 -19.488 1.00 55.59 100 GLU A C 1
ATOM 802 O O . GLU A 1 100 ? -12.378 0.677 -20.541 1.00 55.59 100 GLU A O 1
ATOM 807 N N . SER A 1 101 ? -10.974 1.835 -19.245 1.00 50.06 101 SER A N 1
ATOM 808 C CA . SER A 1 101 ? -9.753 1.277 -19.840 1.00 50.06 101 SER A CA 1
ATOM 809 C C . SER A 1 101 ? -9.207 0.249 -18.860 1.00 50.06 101 SER A C 1
ATOM 811 O O . SER A 1 101 ? -8.169 0.459 -18.227 1.00 50.06 101 SER A O 1
ATOM 813 N N . ASP A 1 102 ? -9.968 -0.831 -18.720 1.00 51.53 102 ASP A N 1
ATOM 814 C CA . ASP A 1 102 ? -9.607 -2.025 -17.982 1.00 51.53 102 ASP A CA 1
ATOM 815 C C . ASP A 1 102 ? -8.424 -2.677 -18.712 1.00 51.53 102 ASP A C 1
ATOM 817 O O . ASP A 1 102 ? -8.574 -3.399 -19.699 1.00 51.53 102 ASP A O 1
ATOM 821 N N . ASP A 1 103 ? -7.203 -2.407 -18.248 1.00 49.78 103 ASP A N 1
ATOM 822 C CA . ASP A 1 103 ? -6.157 -3.428 -18.312 1.00 49.78 103 ASP A CA 1
ATOM 823 C C . ASP A 1 103 ? -6.595 -4.536 -17.328 1.00 49.78 103 ASP A C 1
ATOM 825 O O . ASP A 1 103 ? -5.964 -4.722 -16.280 1.00 49.78 103 ASP A O 1
ATOM 829 N N . ASP A 1 104 ? -7.703 -5.226 -17.648 1.00 57.78 104 ASP A N 1
ATOM 830 C CA . ASP A 1 104 ? -8.173 -6.399 -16.923 1.00 57.78 104 ASP A CA 1
ATOM 831 C C . ASP A 1 104 ? -7.076 -7.422 -17.107 1.00 57.78 104 ASP A C 1
ATOM 833 O O . ASP A 1 104 ? -6.876 -8.018 -18.174 1.00 57.78 104 ASP A O 1
ATOM 837 N N . VAL A 1 105 ? -6.246 -7.560 -16.087 1.00 55.34 105 VAL A N 1
ATOM 838 C CA . VAL A 1 105 ? -5.313 -8.656 -16.096 1.00 55.34 105 VAL A CA 1
ATOM 839 C C . VAL A 1 105 ? -6.154 -9.879 -15.790 1.00 55.34 105 VAL A C 1
ATOM 841 O O . VAL A 1 105 ? -6.352 -10.178 -14.618 1.00 55.34 105 VAL A O 1
ATOM 844 N N . GLU A 1 106 ? -6.550 -10.617 -16.827 1.00 60.75 106 GLU A N 1
ATOM 845 C CA . GLU A 1 106 ? -7.094 -11.965 -16.676 1.00 60.75 106 GLU A CA 1
ATOM 846 C C . GLU A 1 106 ? -6.166 -12.775 -15.756 1.00 60.75 106 GLU A C 1
ATOM 848 O O . GLU A 1 106 ? -5.027 -13.131 -16.093 1.00 60.75 106 GLU A O 1
ATOM 853 N N . ILE A 1 107 ? -6.637 -13.012 -14.532 1.00 62.22 107 ILE A N 1
ATOM 854 C CA . ILE A 1 107 ? -5.933 -13.801 -13.529 1.00 62.22 107 ILE A CA 1
ATOM 855 C C . ILE A 1 107 ? -6.177 -15.266 -13.879 1.00 62.22 107 ILE A C 1
ATOM 857 O O . ILE A 1 107 ? -7.092 -15.912 -13.373 1.00 62.22 107 ILE A O 1
ATOM 861 N N . GLU A 1 108 ? -5.340 -15.809 -14.758 1.00 69.12 108 GLU A N 1
ATOM 862 C CA . GLU A 1 108 ? -5.291 -17.250 -14.973 1.00 69.12 108 GLU A CA 1
ATOM 8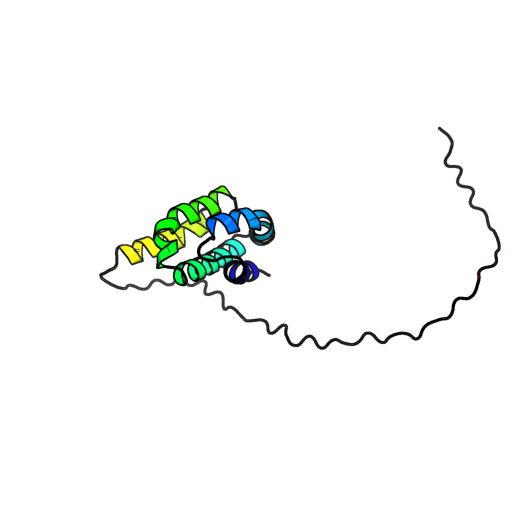63 C C . GLU A 1 108 ? -4.675 -17.907 -13.725 1.00 69.12 108 GLU A C 1
ATOM 865 O O . GLU A 1 108 ? -3.465 -17.831 -13.466 1.00 69.12 108 GLU A O 1
ATOM 870 N N . TYR A 1 109 ? -5.524 -18.523 -12.899 1.00 64.19 109 TYR A N 1
ATOM 871 C CA . TYR A 1 109 ? -5.083 -19.327 -11.764 1.00 64.19 109 TYR A CA 1
ATOM 872 C C . TYR A 1 109 ? -4.322 -20.541 -12.291 1.00 64.19 109 TYR A C 1
ATOM 874 O O . TYR A 1 109 ? -4.899 -21.516 -12.761 1.00 64.19 109 TYR A O 1
ATOM 882 N N . ASN A 1 110 ? -2.995 -20.485 -12.217 1.00 67.06 110 ASN A N 1
ATOM 883 C CA . ASN A 1 110 ? -2.170 -21.608 -12.627 1.00 67.06 110 ASN A CA 1
ATOM 884 C C . ASN A 1 110 ? -2.312 -22.722 -11.570 1.00 67.06 110 ASN A C 1
ATOM 886 O O . ASN A 1 110 ? -1.765 -22.595 -10.469 1.00 67.06 110 ASN A O 1
ATOM 890 N N . ASP A 1 111 ? -3.047 -23.792 -11.895 1.00 64.25 111 ASP A N 1
ATOM 891 C CA . ASP A 1 111 ? -3.294 -24.981 -11.062 1.00 64.25 111 ASP A CA 1
ATOM 892 C C . ASP A 1 111 ? -1.993 -25.774 -10.824 1.00 64.25 111 ASP A C 1
ATOM 894 O O . ASP A 1 111 ? -1.764 -26.894 -11.290 1.00 64.25 111 ASP A O 1
ATOM 898 N N . ARG A 1 112 ? -1.073 -25.196 -10.048 1.00 58.69 112 ARG A N 1
ATOM 899 C CA . ARG A 1 112 ? 0.195 -25.818 -9.643 1.00 58.69 112 ARG A CA 1
ATOM 900 C C . ARG A 1 112 ? -0.013 -26.884 -8.556 1.00 58.69 112 ARG A C 1
ATOM 902 O O . ARG A 1 112 ? 0.845 -27.073 -7.700 1.00 58.69 112 ARG A O 1
ATOM 909 N N . ALA A 1 113 ? -1.146 -27.579 -8.566 1.00 53.72 113 ALA A N 1
ATOM 910 C CA . ALA A 1 113 ? -1.426 -28.717 -7.697 1.00 53.72 113 ALA A CA 1
ATOM 911 C C . ALA A 1 113 ? -1.154 -30.068 -8.388 1.00 53.72 113 ALA A C 1
ATOM 913 O O . ALA A 1 113 ? -1.061 -31.092 -7.716 1.00 53.72 113 ALA A O 1
ATOM 914 N N . HIS A 1 114 ? -0.921 -30.089 -9.707 1.00 51.38 114 HIS A N 1
ATOM 915 C CA . HIS A 1 114 ? -0.554 -31.304 -10.446 1.00 51.38 114 HIS A CA 1
ATOM 916 C C . HIS A 1 114 ? 0.924 -31.339 -10.854 1.00 51.38 114 HIS A C 1
ATOM 918 O O . HIS A 1 114 ? 1.275 -31.646 -11.991 1.00 51.38 114 HIS A O 1
ATOM 924 N N . VAL A 1 115 ? 1.834 -31.089 -9.909 1.00 49.47 115 VAL A N 1
ATOM 925 C CA . VAL A 1 115 ? 3.201 -31.604 -10.063 1.00 49.47 115 VAL A CA 1
ATOM 926 C C . VAL A 1 115 ? 3.145 -33.091 -9.728 1.00 49.47 115 VAL A C 1
ATOM 928 O O . VAL A 1 115 ? 3.213 -33.479 -8.564 1.00 49.47 115 VAL A O 1
ATOM 931 N N . GLN A 1 116 ? 3.011 -33.940 -10.750 1.00 47.25 116 GLN A N 1
ATOM 932 C CA . GLN A 1 116 ? 3.422 -35.332 -10.607 1.00 47.25 116 GLN A CA 1
ATOM 933 C C . GLN A 1 116 ? 4.899 -35.308 -10.221 1.00 47.25 116 GLN A C 1
ATOM 935 O O . GLN A 1 116 ? 5.759 -34.948 -11.028 1.00 47.25 116 GLN A O 1
ATOM 940 N N . LEU A 1 117 ? 5.180 -35.657 -8.966 1.00 47.38 117 LEU A N 1
ATOM 941 C CA . LEU A 1 117 ? 6.512 -36.019 -8.512 1.00 47.38 117 LEU A CA 1
ATOM 942 C C . LEU A 1 117 ? 6.973 -37.169 -9.410 1.00 47.38 117 LEU A C 1
ATOM 944 O O . LEU A 1 117 ? 6.645 -38.330 -9.174 1.00 47.38 117 LEU A O 1
ATOM 948 N N . LYS A 1 118 ? 7.707 -36.853 -10.479 1.00 50.22 118 LYS A N 1
ATOM 949 C CA . LYS A 1 118 ? 8.503 -37.859 -11.168 1.00 50.22 118 LYS A CA 1
ATOM 950 C C . LYS A 1 118 ? 9.556 -38.274 -10.156 1.00 50.22 118 LYS A C 1
ATOM 952 O O . LYS A 1 118 ? 10.490 -37.522 -9.894 1.00 50.22 118 LYS A O 1
ATOM 957 N N . ALA A 1 119 ? 9.337 -39.425 -9.530 1.00 47.12 119 ALA A N 1
ATOM 958 C CA . ALA A 1 119 ? 10.334 -40.071 -8.706 1.00 47.12 119 ALA A CA 1
ATOM 959 C C . ALA A 1 119 ? 11.607 -40.199 -9.548 1.00 47.12 119 ALA A C 1
ATOM 961 O O . ALA A 1 119 ? 11.635 -40.923 -10.543 1.00 47.12 119 ALA A O 1
ATOM 962 N N . THR A 1 120 ? 12.646 -39.454 -9.179 1.00 39.78 120 THR A N 1
ATOM 963 C CA . THR A 1 120 ? 14.000 -39.735 -9.641 1.00 39.78 120 THR A CA 1
ATOM 964 C C . THR A 1 120 ? 14.299 -41.179 -9.236 1.00 39.78 120 THR A C 1
ATOM 966 O O . THR A 1 120 ? 14.158 -41.490 -8.050 1.00 39.78 120 THR A O 1
ATOM 969 N N . PRO A 1 121 ? 14.658 -42.083 -10.163 1.00 41.12 121 PRO A N 1
ATOM 970 C CA . PRO A 1 121 ? 15.013 -43.444 -9.795 1.00 41.12 121 PRO A CA 1
ATOM 971 C C . PRO A 1 121 ? 16.159 -43.401 -8.784 1.00 41.12 121 PRO A C 1
ATOM 973 O O . PRO A 1 121 ? 17.244 -42.906 -9.092 1.00 41.12 121 PRO A O 1
ATOM 976 N N . SER A 1 122 ? 15.912 -43.894 -7.569 1.00 41.69 122 SER A N 1
ATOM 977 C CA . SER A 1 122 ? 16.970 -44.174 -6.606 1.00 41.69 122 SER A CA 1
ATOM 978 C C . SER A 1 122 ? 17.929 -45.174 -7.242 1.00 41.69 122 SER A C 1
ATOM 980 O O . SER A 1 122 ? 17.587 -46.342 -7.423 1.00 41.69 122 SER A O 1
ATOM 982 N N . GLN A 1 123 ? 19.128 -44.716 -7.601 1.00 45.56 123 GLN A N 1
ATOM 983 C CA . GLN A 1 123 ? 20.232 -45.626 -7.866 1.00 45.56 123 GLN A CA 1
ATOM 984 C C . GLN A 1 123 ? 20.503 -46.440 -6.588 1.00 45.56 123 GLN A C 1
ATOM 986 O O . GLN A 1 123 ? 20.555 -45.859 -5.499 1.00 45.56 123 GLN A O 1
ATOM 991 N N . PRO A 1 124 ? 20.644 -47.772 -6.682 1.00 39.09 124 PRO A N 1
ATOM 992 C CA . PRO A 1 124 ? 20.946 -48.600 -5.527 1.00 39.09 124 PRO A CA 1
ATOM 993 C C . PRO A 1 124 ? 22.347 -48.294 -4.983 1.00 39.09 124 PRO A C 1
ATOM 995 O O . PRO A 1 124 ? 23.313 -48.140 -5.729 1.00 39.09 124 PRO A O 1
ATOM 998 N N . ALA A 1 125 ? 22.414 -48.219 -3.654 1.00 45.19 125 ALA A N 1
ATOM 999 C CA . ALA A 1 125 ? 23.586 -47.921 -2.846 1.00 45.19 125 ALA A CA 1
ATOM 1000 C C . ALA A 1 125 ? 24.833 -48.725 -3.259 1.00 45.19 125 ALA A C 1
ATOM 1002 O O . ALA A 1 125 ? 24.828 -49.958 -3.227 1.00 45.19 125 ALA A O 1
ATOM 1003 N N . GLN A 1 126 ? 25.929 -48.025 -3.564 1.00 43.22 126 GLN A N 1
ATOM 1004 C CA . GLN A 1 126 ? 27.256 -48.630 -3.652 1.00 43.22 126 GLN A CA 1
ATOM 1005 C C . GLN A 1 126 ? 27.938 -48.573 -2.281 1.00 43.22 126 GLN A C 1
ATOM 1007 O O . GLN A 1 126 ? 28.057 -47.524 -1.652 1.00 43.22 126 GLN A O 1
ATOM 1012 N N . LYS A 1 127 ? 28.342 -49.757 -1.816 1.00 39.56 127 LYS A N 1
ATOM 1013 C CA . LYS A 1 127 ? 29.096 -50.023 -0.585 1.00 39.56 127 LYS A CA 1
ATOM 1014 C C . LYS A 1 127 ? 30.517 -49.428 -0.702 1.00 39.56 127 LYS A C 1
ATOM 1016 O O . LYS A 1 127 ? 31.102 -49.538 -1.778 1.00 39.56 127 LYS A O 1
ATOM 1021 N N . PRO A 1 128 ? 31.095 -48.854 0.369 1.00 40.94 128 PRO A N 1
ATOM 1022 C CA . PRO A 1 128 ? 32.398 -48.192 0.310 1.00 40.94 128 PRO A CA 1
ATOM 1023 C C . PRO A 1 128 ? 33.534 -49.210 0.140 1.00 40.94 128 PRO A C 1
ATOM 1025 O O . PRO A 1 128 ? 33.566 -50.226 0.840 1.00 40.94 128 PRO A O 1
ATOM 1028 N N . LYS A 1 129 ? 34.479 -48.924 -0.765 1.00 39.31 129 LYS A N 1
ATOM 1029 C CA . LYS A 1 129 ? 35.755 -49.641 -0.873 1.00 39.31 129 LYS A CA 1
ATOM 1030 C C . LYS A 1 129 ? 36.910 -48.647 -0.711 1.00 39.31 129 LYS A C 1
ATOM 1032 O O . LYS A 1 129 ? 36.907 -47.574 -1.301 1.00 39.31 129 LYS A O 1
ATOM 1037 N N . GLN A 1 130 ? 37.802 -49.035 0.187 1.00 36.03 130 GLN A N 1
ATOM 1038 C CA . GLN A 1 130 ? 38.922 -48.330 0.809 1.00 36.03 130 GLN A CA 1
ATOM 1039 C C . GLN A 1 130 ? 40.006 -47.892 -0.204 1.00 36.03 130 GLN A C 1
ATOM 1041 O O . GLN A 1 130 ? 40.162 -48.580 -1.214 1.00 36.03 130 GLN A O 1
ATOM 1046 N N . PRO A 1 131 ? 40.738 -46.785 0.047 1.00 44.03 131 PRO A N 1
ATOM 1047 C CA . PRO A 1 131 ? 41.775 -46.274 -0.849 1.00 44.03 131 PRO A CA 1
ATOM 1048 C C . PRO A 1 131 ? 43.135 -46.903 -0.530 1.00 44.03 131 PRO A C 1
ATOM 1050 O O . PRO A 1 131 ? 43.434 -47.098 0.643 1.00 44.03 131 PRO A O 1
ATOM 1053 N N . GLU A 1 132 ? 43.951 -47.163 -1.552 1.00 44.22 132 GLU A N 1
ATOM 1054 C CA . GLU A 1 132 ? 45.409 -47.310 -1.439 1.00 44.22 132 GLU A CA 1
ATOM 1055 C C . GLU A 1 132 ? 46.095 -46.886 -2.757 1.00 44.22 132 GLU A C 1
ATOM 1057 O O . GLU A 1 132 ? 45.415 -46.802 -3.785 1.00 44.22 132 GLU A O 1
ATOM 1062 N N . PRO A 1 133 ? 47.379 -46.487 -2.679 1.00 46.69 133 PRO A N 1
ATOM 1063 C CA . PRO A 1 133 ? 47.907 -45.259 -3.273 1.00 46.69 133 PRO A CA 1
ATOM 1064 C C . PRO A 1 133 ? 48.683 -45.512 -4.568 1.00 46.69 133 PRO A C 1
ATOM 1066 O O . PRO A 1 133 ? 49.020 -46.652 -4.860 1.00 46.69 133 PRO A O 1
ATOM 1069 N N . GLU A 1 134 ? 49.008 -44.448 -5.304 1.00 34.50 134 GLU A N 1
ATOM 1070 C CA . GLU A 1 134 ? 50.394 -44.185 -5.713 1.00 34.50 134 GLU A CA 1
ATOM 1071 C C . GLU A 1 134 ? 50.538 -42.782 -6.312 1.00 34.50 134 GLU A C 1
ATOM 1073 O O . GLU A 1 134 ? 49.637 -42.247 -6.962 1.00 34.50 134 GLU A O 1
ATOM 1078 N N . ASP A 1 135 ? 51.674 -42.200 -5.960 1.00 35.91 135 ASP A N 1
ATOM 1079 C CA . ASP A 1 135 ? 52.113 -40.832 -6.147 1.00 35.91 135 ASP A CA 1
ATOM 1080 C C . ASP A 1 135 ? 52.409 -40.492 -7.610 1.00 35.91 135 ASP A C 1
ATOM 1082 O O . ASP A 1 135 ? 53.023 -41.282 -8.319 1.00 35.91 135 ASP A O 1
ATOM 1086 N N . GLU A 1 136 ? 52.091 -39.264 -8.016 1.00 44.94 136 GLU A N 1
ATOM 1087 C CA . GLU A 1 136 ? 52.980 -38.487 -8.883 1.00 44.94 136 GLU A CA 1
ATOM 1088 C C . GLU A 1 136 ? 52.758 -36.992 -8.610 1.00 44.94 136 GLU A C 1
ATOM 1090 O O . GLU A 1 136 ? 51.747 -36.395 -8.974 1.00 44.94 136 GLU A O 1
ATOM 1095 N N . GLN A 1 137 ? 53.700 -36.471 -7.821 1.00 47.78 137 GLN A N 1
ATOM 1096 C CA . GLN A 1 137 ? 54.243 -35.115 -7.777 1.00 47.78 137 GLN A CA 1
ATOM 1097 C C . GLN A 1 137 ? 53.581 -34.068 -8.695 1.00 47.78 137 GLN A C 1
ATOM 1099 O O . GLN A 1 137 ? 53.706 -34.133 -9.912 1.00 47.78 137 GLN A O 1
ATOM 1104 N N . ASP A 1 138 ? 53.046 -33.013 -8.085 1.00 46.59 138 ASP A N 1
ATOM 1105 C CA . ASP A 1 138 ? 53.239 -31.652 -8.589 1.00 46.59 138 ASP A CA 1
ATOM 1106 C C . ASP A 1 138 ? 53.462 -30.753 -7.367 1.00 46.59 138 ASP A C 1
ATOM 1108 O O . ASP A 1 138 ? 52.533 -30.219 -6.754 1.00 46.59 138 ASP A O 1
ATOM 1112 N N . ASP A 1 139 ? 54.734 -30.668 -6.974 1.00 56.25 139 ASP A N 1
ATOM 1113 C CA . ASP A 1 139 ? 55.254 -29.686 -6.030 1.00 56.25 139 ASP A CA 1
ATOM 1114 C C . ASP A 1 139 ? 55.036 -28.284 -6.624 1.00 56.25 139 ASP A C 1
ATOM 1116 O O . ASP A 1 139 ? 55.803 -27.805 -7.462 1.00 56.25 139 ASP A O 1
ATOM 1120 N N . VAL A 1 140 ? 53.951 -27.623 -6.216 1.00 58.31 140 VAL A N 1
ATOM 1121 C CA . VAL A 1 140 ? 53.749 -26.189 -6.448 1.00 58.31 140 VAL A CA 1
ATOM 1122 C C . VAL A 1 140 ? 54.090 -25.469 -5.149 1.00 58.31 140 VAL A C 1
ATOM 1124 O O . VAL A 1 140 ? 53.242 -25.283 -4.276 1.00 58.31 140 VAL A O 1
ATOM 1127 N N . ASP A 1 141 ? 55.361 -25.094 -5.016 1.00 65.56 141 ASP A N 1
ATOM 1128 C CA . ASP A 1 141 ? 55.895 -24.338 -3.884 1.00 65.56 141 ASP A CA 1
ATOM 1129 C C . ASP A 1 141 ? 55.254 -22.940 -3.815 1.00 65.56 141 ASP A C 1
ATOM 1131 O O . ASP A 1 141 ? 55.671 -22.008 -4.506 1.00 65.56 141 ASP A O 1
ATOM 1135 N N . ILE A 1 142 ? 54.228 -22.782 -2.974 1.00 64.00 142 ILE A N 1
ATOM 1136 C CA . ILE A 1 142 ? 53.539 -21.504 -2.735 1.00 64.00 142 ILE A CA 1
ATOM 1137 C C . ILE A 1 142 ? 53.929 -20.876 -1.393 1.00 64.00 142 ILE A C 1
ATOM 1139 O O . ILE A 1 142 ? 53.104 -20.289 -0.716 1.00 64.00 142 ILE A O 1
ATOM 1143 N N . ASP A 1 143 ? 55.199 -20.965 -1.008 1.00 55.44 143 ASP A N 1
ATOM 1144 C CA . ASP A 1 143 ? 55.752 -20.155 0.083 1.00 55.44 143 ASP A CA 1
ATOM 1145 C C . ASP A 1 143 ? 57.124 -19.607 -0.330 1.00 55.44 143 ASP A C 1
ATOM 1147 O O . ASP A 1 143 ? 58.181 -20.023 0.147 1.00 55.44 143 ASP A O 1
ATOM 1151 N N . ALA A 1 144 ? 57.103 -18.641 -1.249 1.00 65.19 144 ALA A N 1
ATOM 1152 C CA . ALA A 1 144 ? 58.213 -17.725 -1.462 1.00 65.19 144 ALA A CA 1
ATOM 1153 C C . ALA A 1 144 ? 57.699 -16.340 -1.890 1.00 65.19 144 ALA A C 1
ATOM 1155 O O . ALA A 1 144 ? 57.328 -16.136 -3.047 1.00 65.19 144 ALA A O 1
ATOM 1156 N N . ILE A 1 145 ? 57.848 -15.403 -0.941 1.00 49.19 145 ILE A N 1
ATOM 1157 C CA . ILE A 1 145 ? 57.835 -13.925 -1.017 1.00 49.19 145 ILE A CA 1
ATOM 1158 C C . ILE A 1 145 ? 56.539 -13.252 -0.548 1.00 49.19 145 ILE A C 1
ATOM 1160 O O . ILE A 1 145 ? 55.517 -13.294 -1.264 1.00 49.19 145 ILE A O 1
#

InterPro domains:
  IPR003307 W2 domain [PS51363] (1-145)
  IPR003307 W2 domain [SM00515] (26-93)
  IPR016024 Armadillo-type fold [SSF48371] (7-91)

Sequence (145 aa):
MTLAPLVLAELLFDQNILAQVKKYRLLILRFTLNDKKAQRYLMGGLEQVIAMHRDKLMSKVPGLLKVFYDMDILGEPCLAAPFIKWLKEADTEESESEDESDDDVEIEYNDRAHVQLKATPSQPAQKPKQPEPEDEQDDVDIDAI

pLDDT: mean 76.3, std 21.07, range [34.5, 97.38]

Foldseek 3Di:
DLLCLLVVLLVQDALPLLVSCVVCLVVLCVRQVVNQSSLLSNLNSVVVRCVVVVVRCVVCVVVNVVSCVVSVNHDPVNSVVVVVVVVCVVVPPDDDDDDDPPPPPPPPPDPPVPPPPPPPPPDDDDDDDDDDDDDDDDPPPPPDD

Secondary structure (DSSP, 8-state):
-TTHHHHHHHHH-STTHHHHHHHHHHHHHHHHTT-HHHHHHHHHHHHHHHHHTHHHHGGGHHHHHHHHHHTTSS-HHHHHHHHHHHHHHHH-SS-----------------TT---------PPPPPP-----------------

Organism: Callosobruchus maculatus (NCBI:txid64391)

Radius of gyration: 27.17 Å; chains: 1; bounding box: 84×62×32 Å